Protein AF-A0A1S7FUW1-F1 (afdb_monomer_lite)

InterPro domains:
  IPR016181 Acyl-CoA N-acyltransferase [SSF55729] (1-38)

Sequence (72 aa):
MKEVETYARATGLRFLILETLFESRDFYFKTGFSKLFDEPLSADVEHREAILILYKDLEYSGKIEEAYPDDD

Foldseek 3Di:
DVVVLVVCVVVVHFKDKDKDWPVCVVVVVVVAKDFPDPAFDPDDPPDPTGMTIIMHGSVCPVCPVPPDDPDD

Organism: NCBI:txid1006155

Radius of gyration: 14.43 Å; chains: 1; bounding box: 34×27×40 Å

Secondary structure (DSSP, 8-state):
-HHHHHHHHHTT--EEEEEEEGGGHHHHHHTT-EES-SSPB---TT--S-EEEEEEESSGGGSTTTS-----

Structure (mmCIF, N/CA/C/O backbone):
data_AF-A0A1S7FUW1-F1
#
_entry.id   AF-A0A1S7FUW1-F1
#
loop_
_atom_site.group_PDB
_atom_site.id
_atom_site.type_symbol
_atom_site.label_atom_id
_atom_site.label_alt_id
_atom_site.label_comp_id
_atom_site.label_asym_id
_atom_site.label_entity_id
_atom_site.label_seq_id
_atom_site.pdbx_PDB_ins_code
_atom_site.Cartn_x
_atom_site.Cartn_y
_atom_site.Cartn_z
_atom_site.occupancy
_atom_site.B_iso_or_equiv
_atom_site.auth_seq_id
_atom_site.auth_comp_id
_atom_site.auth_asym_id
_atom_site.auth_atom_id
_atom_site.pdbx_PDB_model_num
ATOM 1 N N . MET A 1 1 ? 1.431 8.523 5.323 1.00 81.06 1 MET A N 1
ATOM 2 C CA . MET A 1 1 ? 0.722 7.223 5.298 1.00 81.06 1 MET A CA 1
ATOM 3 C C . MET A 1 1 ? -0.228 6.977 6.457 1.00 81.06 1 MET A C 1
ATOM 5 O O . MET A 1 1 ? -1.348 6.579 6.174 1.00 81.06 1 MET A O 1
ATOM 9 N N . LYS A 1 2 ? 0.141 7.242 7.720 1.00 83.75 2 LYS A N 1
ATOM 10 C CA . LYS A 1 2 ? -0.744 6.971 8.872 1.00 83.75 2 LYS A CA 1
ATOM 11 C C . LYS A 1 2 ? -2.150 7.579 8.745 1.00 83.75 2 LYS A C 1
ATOM 13 O O . LYS A 1 2 ? -3.118 6.882 9.001 1.00 83.75 2 LYS A O 1
ATOM 18 N N . GLU A 1 3 ? -2.270 8.826 8.286 1.00 89.94 3 GLU A N 1
ATOM 19 C CA . GLU A 1 3 ? -3.579 9.479 8.104 1.00 89.94 3 GLU A CA 1
ATOM 20 C C . GLU A 1 3 ? -4.469 8.759 7.084 1.00 89.94 3 GLU A C 1
ATOM 22 O O . GLU A 1 3 ? -5.623 8.470 7.381 1.00 89.94 3 GLU A O 1
ATOM 27 N N . VAL A 1 4 ? -3.926 8.408 5.913 1.00 89.56 4 VAL A N 1
ATOM 28 C CA . VAL A 1 4 ? -4.665 7.692 4.856 1.00 89.56 4 VAL A CA 1
ATOM 29 C C . VAL A 1 4 ? -5.167 6.342 5.363 1.00 89.56 4 VAL A C 1
ATOM 31 O O . VAL A 1 4 ? -6.320 5.989 5.133 1.00 89.56 4 VAL A O 1
ATOM 34 N N . GLU A 1 5 ? -4.337 5.603 6.101 1.00 89.88 5 GLU A N 1
ATOM 35 C CA . GLU A 1 5 ? -4.757 4.333 6.697 1.00 89.88 5 GLU A CA 1
ATOM 36 C C . GLU A 1 5 ? -5.829 4.518 7.777 1.00 89.88 5 GLU A C 1
ATOM 38 O O . GLU A 1 5 ? -6.742 3.702 7.875 1.00 89.88 5 GLU A O 1
ATOM 43 N N . THR A 1 6 ? -5.740 5.575 8.589 1.00 89.69 6 THR A N 1
ATOM 44 C CA . THR A 1 6 ? -6.770 5.905 9.583 1.00 89.69 6 THR A CA 1
ATOM 45 C C . THR A 1 6 ? -8.109 6.176 8.909 1.00 89.69 6 THR A C 1
ATOM 47 O O . THR A 1 6 ? -9.116 5.598 9.314 1.00 89.69 6 THR A O 1
ATOM 50 N N . TYR A 1 7 ? -8.125 6.996 7.855 1.00 92.31 7 TYR A N 1
ATOM 51 C CA . TYR A 1 7 ? -9.343 7.253 7.089 1.00 92.31 7 TYR A CA 1
ATOM 52 C C . TYR A 1 7 ? -9.891 5.980 6.446 1.00 92.31 7 TYR A C 1
ATOM 54 O O . TYR A 1 7 ? -11.084 5.718 6.555 1.00 92.31 7 TYR A O 1
ATOM 62 N N . ALA A 1 8 ? -9.030 5.162 5.841 1.00 91.06 8 ALA A N 1
ATOM 63 C CA . ALA A 1 8 ? -9.439 3.912 5.214 1.00 91.06 8 ALA A CA 1
ATOM 64 C C . ALA A 1 8 ? -10.069 2.933 6.218 1.00 91.06 8 ALA A C 1
ATOM 66 O O . ALA A 1 8 ? -11.125 2.366 5.947 1.00 91.06 8 ALA A O 1
ATOM 67 N N . ARG A 1 9 ? -9.488 2.794 7.417 1.00 87.88 9 ARG A N 1
ATOM 68 C CA . ARG A 1 9 ? -10.088 1.985 8.491 1.00 87.88 9 ARG A CA 1
ATOM 69 C C . ARG A 1 9 ? -11.423 2.568 8.961 1.00 87.88 9 ARG A C 1
ATOM 71 O O . ARG A 1 9 ? -12.374 1.817 9.155 1.00 87.88 9 ARG A O 1
ATOM 78 N N . ALA A 1 10 ? -11.522 3.891 9.101 1.00 90.06 10 ALA A N 1
ATOM 79 C CA . ALA A 1 10 ? -12.756 4.558 9.523 1.00 90.06 10 ALA A CA 1
ATOM 80 C C . ALA A 1 10 ? -13.909 4.393 8.516 1.00 90.06 10 ALA A C 1
ATOM 82 O O . ALA A 1 10 ? -15.072 4.408 8.915 1.00 90.06 10 ALA A O 1
ATOM 83 N N . THR A 1 11 ? -13.606 4.208 7.229 1.00 91.75 11 THR A N 1
ATOM 84 C CA . THR A 1 11 ? -14.604 3.952 6.180 1.00 91.75 11 THR A CA 1
ATOM 85 C C . THR A 1 11 ? -14.841 2.464 5.908 1.00 91.75 11 THR A C 1
ATOM 87 O O . THR A 1 11 ? -15.608 2.128 5.007 1.00 91.75 11 THR A O 1
ATOM 90 N N . GLY A 1 12 ? -14.224 1.564 6.683 1.00 87.88 12 GLY A N 1
ATOM 91 C CA . GLY A 1 12 ? -14.391 0.116 6.536 1.00 87.88 12 GLY A CA 1
ATOM 92 C C . GLY A 1 12 ? -13.655 -0.481 5.335 1.00 87.88 12 GLY A C 1
ATOM 93 O O . GLY A 1 12 ? -14.003 -1.573 4.885 1.00 87.88 12 GLY A O 1
ATOM 94 N N . LEU A 1 13 ? -12.649 0.211 4.792 1.00 89.81 13 LEU A N 1
ATOM 95 C CA . LEU A 1 13 ? -11.788 -0.360 3.761 1.00 89.81 13 LEU A CA 1
ATOM 96 C C . LEU A 1 13 ? -10.856 -1.402 4.380 1.00 89.81 13 LEU A C 1
ATOM 98 O O . LEU A 1 13 ? -10.190 -1.151 5.383 1.00 89.81 13 LEU A O 1
ATOM 102 N N . ARG A 1 14 ? -10.770 -2.561 3.724 1.00 89.12 14 ARG A N 1
ATOM 103 C CA . ARG A 1 14 ? -9.868 -3.649 4.116 1.00 89.12 14 ARG A CA 1
ATOM 104 C C . ARG A 1 14 ? -8.477 -3.524 3.501 1.00 89.12 14 ARG A C 1
ATOM 106 O O . ARG A 1 14 ? -7.491 -3.891 4.130 1.00 89.12 14 ARG A O 1
ATOM 113 N N . PHE A 1 15 ? -8.389 -3.003 2.281 1.00 90.81 15 PHE A N 1
ATOM 114 C CA . PHE A 1 15 ? -7.140 -2.938 1.531 1.00 90.81 15 PHE A CA 1
ATOM 115 C C . PHE A 1 15 ? -6.843 -1.519 1.067 1.00 90.81 15 PHE A C 1
ATOM 117 O O . PHE A 1 15 ? -7.745 -0.787 0.659 1.00 90.81 15 PHE A O 1
ATOM 124 N N . LEU A 1 16 ? -5.561 -1.168 1.068 1.00 94.00 16 LEU A N 1
ATOM 125 C CA . LEU A 1 16 ? -5.030 -0.099 0.231 1.00 94.00 16 LEU A CA 1
ATOM 126 C C . LEU A 1 16 ? -4.338 -0.734 -0.967 1.00 94.00 16 LEU A C 1
ATOM 128 O O . LEU A 1 16 ? -3.552 -1.658 -0.784 1.00 94.00 16 LEU A O 1
ATOM 132 N N . ILE A 1 17 ? -4.610 -0.230 -2.165 1.00 93.38 17 ILE A N 1
ATOM 133 C CA . ILE A 1 17 ? -3.919 -0.620 -3.396 1.00 93.38 17 ILE A CA 1
ATOM 134 C C . ILE A 1 17 ? -3.375 0.657 -4.021 1.00 93.38 17 ILE A C 1
ATOM 136 O O . ILE A 1 17 ? -4.079 1.666 -4.068 1.00 93.38 17 ILE A O 1
ATOM 140 N N . LEU A 1 18 ? -2.123 0.624 -4.463 1.00 91.44 18 LEU A N 1
ATOM 141 C CA . LEU A 1 18 ? -1.498 1.744 -5.154 1.00 91.44 18 LEU A CA 1
ATOM 142 C C . LEU A 1 18 ? -0.624 1.263 -6.303 1.00 91.44 18 LEU A C 1
ATOM 144 O O . LEU A 1 18 ? -0.072 0.164 -6.271 1.00 91.44 18 LEU A O 1
ATOM 148 N N . GLU A 1 19 ? -0.491 2.131 -7.292 1.00 90.25 19 GLU A N 1
ATOM 149 C CA . GLU A 1 19 ? 0.473 2.013 -8.373 1.00 90.25 19 GLU A CA 1
ATOM 150 C C . GLU A 1 19 ? 1.688 2.888 -8.045 1.00 90.25 19 GLU A C 1
ATOM 152 O O . GLU A 1 19 ? 1.541 4.007 -7.545 1.00 90.25 19 GLU A O 1
ATOM 157 N N . THR A 1 20 ? 2.898 2.379 -8.268 1.00 87.62 20 THR A N 1
ATOM 158 C CA . THR A 1 20 ? 4.126 3.132 -8.008 1.00 87.62 20 THR A CA 1
ATOM 159 C C . THR A 1 20 ? 5.266 2.732 -8.933 1.00 87.62 20 THR A C 1
ATOM 16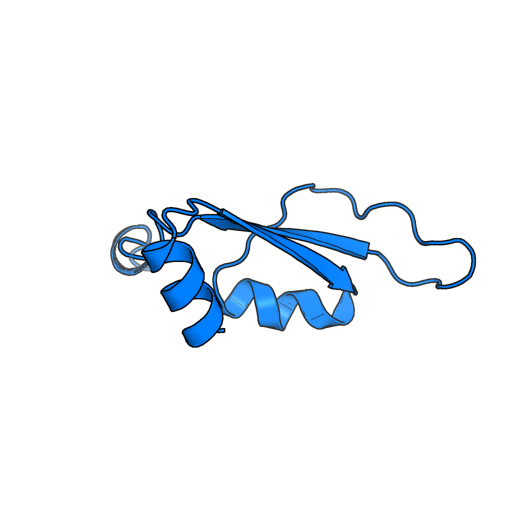1 O O . THR A 1 20 ? 5.308 1.620 -9.460 1.00 87.62 20 THR A O 1
ATOM 164 N N . LEU A 1 21 ? 6.229 3.638 -9.086 1.00 87.44 21 LEU A N 1
ATOM 165 C CA . LEU A 1 21 ? 7.472 3.386 -9.797 1.00 87.44 21 LEU A CA 1
ATOM 166 C C . LEU A 1 21 ? 8.366 2.433 -9.000 1.00 87.44 21 LEU A C 1
ATOM 168 O O . LEU A 1 21 ? 8.418 2.463 -7.765 1.00 87.44 21 LEU A O 1
ATOM 172 N N . PHE A 1 22 ? 9.138 1.620 -9.717 1.00 84.62 22 PHE A N 1
ATOM 173 C CA . PHE A 1 22 ? 10.055 0.646 -9.127 1.00 84.62 22 PHE A CA 1
ATOM 174 C C . PHE A 1 22 ? 11.055 1.254 -8.132 1.00 84.62 22 PHE A C 1
ATOM 176 O O . PHE A 1 22 ? 11.410 0.598 -7.149 1.00 84.62 22 PHE A O 1
ATOM 183 N N . GLU A 1 23 ? 11.499 2.492 -8.356 1.00 86.12 23 GLU A N 1
ATOM 184 C CA . GLU A 1 23 ? 12.421 3.215 -7.467 1.00 86.12 23 GLU A CA 1
ATOM 185 C C . GLU A 1 23 ? 11.816 3.544 -6.096 1.00 86.12 23 GLU A C 1
ATOM 187 O O . GLU A 1 23 ? 12.521 3.575 -5.090 1.00 86.12 23 GLU A O 1
ATOM 192 N N . SER A 1 24 ? 10.496 3.712 -6.029 1.00 89.06 24 SER A N 1
ATOM 193 C CA . SER A 1 24 ? 9.791 4.069 -4.799 1.00 89.06 24 SER A CA 1
ATOM 194 C C . SER A 1 24 ? 9.379 2.848 -3.969 1.00 89.06 24 SER A C 1
ATOM 196 O O . SER A 1 24 ? 8.890 2.999 -2.847 1.00 89.06 24 SER A O 1
ATOM 198 N N . ARG A 1 25 ? 9.584 1.621 -4.473 1.00 87.38 25 ARG A N 1
ATOM 199 C CA . ARG A 1 25 ? 9.073 0.386 -3.849 1.00 87.38 25 ARG A CA 1
ATOM 200 C C . ARG A 1 25 ? 9.545 0.196 -2.406 1.00 87.38 25 ARG A C 1
ATOM 202 O O . ARG A 1 25 ? 8.753 -0.195 -1.554 1.00 87.38 25 ARG A O 1
ATOM 209 N N . ASP A 1 26 ? 10.808 0.514 -2.119 1.00 90.12 26 ASP A N 1
ATOM 210 C CA . ASP A 1 26 ? 11.414 0.237 -0.814 1.00 90.12 26 ASP A CA 1
ATOM 211 C C . ASP A 1 26 ? 10.797 1.119 0.276 1.00 90.12 26 ASP A C 1
ATOM 213 O O . ASP A 1 26 ? 10.657 0.689 1.422 1.00 90.12 26 ASP A O 1
ATOM 217 N N . PHE A 1 27 ? 10.374 2.338 -0.078 1.00 93.00 27 PHE A N 1
ATOM 218 C CA . PHE A 1 27 ? 9.609 3.193 0.824 1.00 93.00 27 PHE A CA 1
ATOM 219 C C . PHE A 1 27 ? 8.277 2.530 1.192 1.00 93.00 27 PHE A C 1
ATOM 221 O O . PHE A 1 27 ? 7.964 2.387 2.373 1.00 93.00 27 PHE A O 1
ATOM 228 N N . TYR A 1 28 ? 7.518 2.064 0.199 1.00 92.12 28 TYR A N 1
ATOM 229 C CA . TYR A 1 28 ? 6.203 1.467 0.430 1.00 92.12 28 TYR A CA 1
ATOM 230 C C . TYR A 1 28 ? 6.284 0.117 1.152 1.00 92.12 28 TYR A C 1
ATOM 232 O O . TYR A 1 28 ? 5.503 -0.117 2.078 1.00 92.12 28 TYR A O 1
ATOM 240 N N . PHE A 1 29 ? 7.269 -0.724 0.830 1.00 89.75 29 PHE A N 1
ATOM 241 C CA . PHE A 1 29 ? 7.520 -1.975 1.551 1.00 89.75 29 PHE A CA 1
ATOM 242 C C . PHE A 1 29 ? 7.805 -1.739 3.035 1.00 89.75 29 PHE A C 1
ATOM 244 O O . PHE A 1 29 ? 7.194 -2.385 3.884 1.00 89.75 29 PHE A O 1
ATOM 251 N N . LYS A 1 30 ? 8.623 -0.733 3.379 1.00 90.81 30 LYS A N 1
ATOM 252 C CA . LYS A 1 30 ? 8.860 -0.343 4.784 1.00 90.81 30 LYS A CA 1
ATOM 253 C C . LYS A 1 30 ? 7.596 0.126 5.503 1.00 90.81 30 LYS A C 1
ATOM 255 O O . LYS A 1 30 ? 7.519 0.052 6.724 1.00 90.81 30 LYS A O 1
ATOM 260 N N . THR A 1 31 ? 6.596 0.605 4.765 1.00 89.25 31 THR A N 1
ATOM 261 C CA . THR A 1 31 ? 5.292 0.985 5.330 1.00 89.25 31 THR A CA 1
ATOM 262 C C . THR A 1 31 ? 4.291 -0.172 5.401 1.00 89.25 31 THR A C 1
ATOM 264 O O . THR A 1 31 ? 3.142 0.049 5.782 1.00 89.25 31 THR A O 1
ATOM 267 N N . GLY A 1 32 ? 4.699 -1.403 5.075 1.00 89.56 32 GLY A N 1
ATOM 268 C CA . GLY A 1 32 ? 3.866 -2.605 5.160 1.00 89.56 32 GLY A CA 1
ATOM 269 C C . GLY A 1 32 ? 3.040 -2.899 3.907 1.00 89.56 32 GLY A C 1
ATOM 270 O O . GLY A 1 32 ? 2.094 -3.678 3.985 1.00 89.56 32 GLY A O 1
ATOM 271 N N . PHE A 1 33 ? 3.355 -2.276 2.769 1.00 92.56 33 PHE A N 1
ATOM 272 C CA . PHE A 1 33 ? 2.822 -2.725 1.484 1.00 92.56 33 PHE A CA 1
ATOM 273 C C . PHE A 1 33 ? 3.582 -3.962 1.000 1.00 92.56 33 PHE A C 1
ATOM 275 O O . PHE A 1 33 ? 4.762 -4.135 1.286 1.00 92.56 33 PHE A O 1
ATOM 282 N N . SER A 1 34 ? 2.903 -4.807 0.241 1.00 91.62 34 SER A N 1
ATOM 283 C CA . SER A 1 34 ? 3.438 -5.988 -0.431 1.00 91.62 34 SER A CA 1
ATOM 284 C C . SER A 1 34 ? 3.128 -5.910 -1.922 1.00 91.62 34 SER A C 1
ATOM 286 O O . SER A 1 34 ? 2.219 -5.189 -2.337 1.00 91.62 34 SER A O 1
ATOM 288 N N . LYS A 1 35 ? 3.892 -6.625 -2.750 1.00 90.38 35 LYS A N 1
ATOM 289 C CA . LYS A 1 35 ? 3.595 -6.721 -4.185 1.00 90.38 35 LYS A CA 1
ATOM 290 C C . LYS A 1 35 ? 2.265 -7.437 -4.392 1.00 90.38 35 LYS A C 1
ATOM 292 O O . LYS A 1 35 ? 2.051 -8.484 -3.793 1.00 90.38 35 LYS A O 1
ATOM 297 N N . LEU A 1 36 ? 1.400 -6.885 -5.241 1.00 87.38 36 LEU A N 1
ATOM 298 C CA . LEU A 1 36 ? 0.175 -7.571 -5.655 1.00 87.38 36 LEU A CA 1
ATOM 299 C C . LEU A 1 36 ? 0.440 -8.557 -6.803 1.00 87.38 36 LEU A C 1
ATOM 301 O O . LEU A 1 36 ? -0.195 -9.603 -6.872 1.00 87.38 36 LEU A O 1
ATO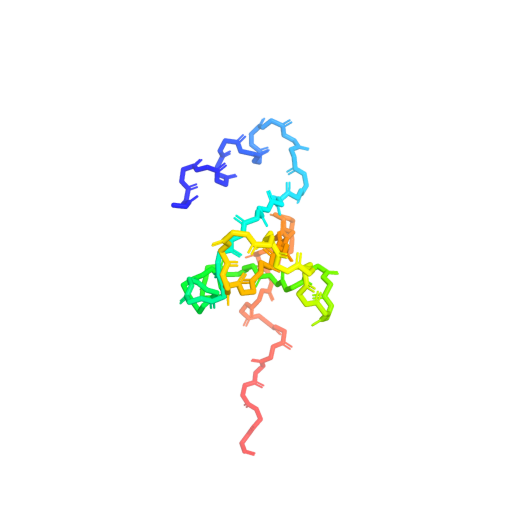M 305 N N . PHE A 1 37 ? 1.399 -8.227 -7.672 1.00 83.81 37 PHE A N 1
ATOM 306 C CA . PHE A 1 37 ? 1.863 -9.068 -8.773 1.00 83.81 37 PHE A CA 1
ATOM 307 C C . PHE A 1 37 ? 3.389 -9.195 -8.725 1.00 83.81 37 PHE A C 1
ATOM 309 O O . PHE A 1 37 ? 4.086 -8.234 -8.382 1.00 83.81 37 PHE A O 1
ATOM 316 N N . ASP A 1 38 ? 3.908 -10.375 -9.064 1.00 77.38 38 ASP A N 1
ATOM 317 C CA . ASP A 1 38 ? 5.352 -10.641 -9.065 1.00 77.38 38 ASP A CA 1
ATOM 318 C C . ASP A 1 38 ? 6.072 -9.923 -10.208 1.00 77.38 38 ASP A C 1
ATOM 320 O O . ASP A 1 38 ? 7.177 -9.395 -10.028 1.00 77.38 38 ASP A O 1
ATOM 324 N N . GLU A 1 39 ? 5.416 -9.870 -11.366 1.00 75.25 39 GLU A N 1
ATOM 325 C CA . GLU A 1 39 ? 5.897 -9.178 -12.551 1.00 75.25 39 GLU A CA 1
ATOM 326 C C . GLU A 1 39 ? 5.423 -7.717 -12.539 1.00 75.25 39 GLU A C 1
ATOM 328 O O . GLU A 1 39 ? 4.244 -7.452 -12.276 1.00 75.25 39 GLU A O 1
ATOM 333 N N . PRO A 1 40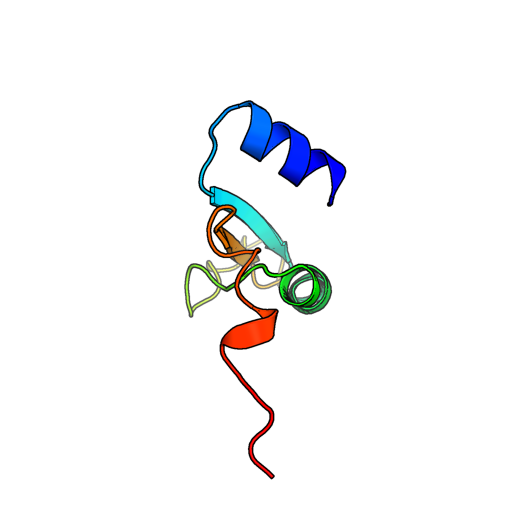 ? 6.315 -6.748 -12.819 1.00 67.81 40 PRO A N 1
ATOM 334 C CA . PRO A 1 40 ? 5.899 -5.375 -13.043 1.00 67.81 40 PRO A CA 1
ATOM 335 C C . PRO A 1 40 ? 4.912 -5.315 -14.204 1.00 67.81 40 PRO A C 1
ATOM 337 O O . PRO A 1 40 ? 5.099 -5.994 -15.217 1.00 67.81 40 PRO A O 1
ATOM 340 N N . LEU A 1 41 ? 3.895 -4.461 -14.089 1.00 69.31 41 LEU A N 1
ATOM 341 C CA . LEU A 1 41 ? 3.087 -4.149 -15.255 1.00 69.31 41 LEU A CA 1
ATOM 342 C C . LEU A 1 41 ? 4.005 -3.486 -16.281 1.00 69.31 41 LEU A C 1
ATOM 344 O O . LEU A 1 41 ? 4.729 -2.539 -15.963 1.00 69.31 41 LEU A O 1
ATOM 348 N N . SER A 1 42 ? 4.024 -4.072 -17.481 1.00 57.91 42 SER A N 1
ATOM 349 C CA . SER A 1 42 ? 4.822 -3.632 -18.623 1.00 57.91 42 SER A CA 1
ATOM 350 C C . SER A 1 42 ? 4.786 -2.114 -18.730 1.00 57.91 42 SER A C 1
ATOM 352 O O . SER A 1 42 ? 3.707 -1.537 -18.849 1.00 57.91 42 SER A O 1
ATOM 354 N N . ALA A 1 43 ? 5.980 -1.522 -18.693 1.00 54.94 43 ALA A N 1
ATOM 355 C CA . ALA A 1 43 ? 6.233 -0.099 -18.810 1.00 54.94 43 ALA A CA 1
ATOM 356 C C . ALA A 1 43 ? 5.359 0.534 -19.898 1.00 54.94 43 ALA A C 1
ATOM 358 O O . ALA A 1 43 ? 5.294 0.035 -21.028 1.00 54.94 43 ALA A O 1
ATOM 359 N N . ASP A 1 44 ? 4.712 1.639 -19.539 1.00 55.78 44 ASP A N 1
ATOM 360 C CA . ASP A 1 44 ? 4.205 2.586 -20.516 1.00 55.78 44 ASP A CA 1
ATOM 361 C C . ASP A 1 44 ? 5.344 2.886 -21.504 1.00 55.78 44 ASP A C 1
ATOM 363 O O . ASP A 1 44 ? 6.479 3.141 -21.099 1.00 55.78 44 ASP A O 1
ATOM 367 N N . VAL A 1 45 ? 5.086 2.777 -22.806 1.00 50.78 45 VAL A N 1
ATOM 368 C CA . VAL A 1 45 ? 6.134 2.782 -23.846 1.00 50.78 45 VAL A CA 1
ATOM 369 C C . VAL A 1 45 ? 6.936 4.098 -23.835 1.00 50.78 45 VAL A C 1
ATOM 371 O O . VAL A 1 45 ? 8.066 4.145 -24.327 1.00 50.78 45 VAL A O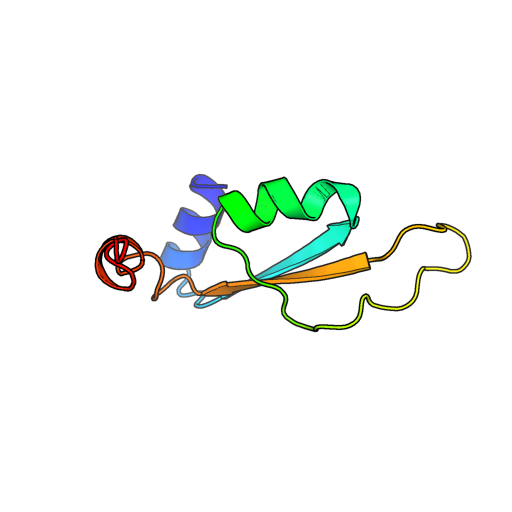 1
ATOM 374 N N . GLU A 1 46 ? 6.392 5.150 -23.216 1.00 55.56 46 GLU A N 1
ATOM 375 C CA . GLU A 1 46 ? 7.047 6.445 -23.015 1.00 55.56 46 GLU A CA 1
ATOM 376 C C . GLU A 1 46 ? 7.950 6.528 -21.770 1.00 55.56 46 GLU A C 1
ATOM 378 O O . GLU A 1 46 ? 8.930 7.276 -21.782 1.00 55.56 46 GLU A O 1
ATOM 383 N N . HIS A 1 47 ? 7.699 5.736 -20.725 1.00 53.50 47 HIS A N 1
ATOM 384 C CA . HIS A 1 47 ? 8.443 5.779 -19.466 1.00 53.50 47 HIS A CA 1
ATOM 385 C C . HIS A 1 47 ? 9.093 4.417 -19.234 1.00 53.50 47 HIS A C 1
ATOM 387 O O . HIS A 1 47 ? 8.439 3.477 -18.805 1.00 53.50 47 HIS A O 1
ATOM 393 N N . ARG A 1 48 ? 10.403 4.302 -19.504 1.00 56.19 48 ARG A N 1
ATOM 394 C CA . ARG A 1 48 ? 11.241 3.084 -19.354 1.00 56.19 48 ARG A CA 1
ATOM 395 C C . ARG A 1 48 ? 11.304 2.496 -17.929 1.00 56.19 48 ARG A C 1
ATOM 397 O O . ARG A 1 48 ? 12.212 1.724 -17.620 1.00 56.19 48 ARG A O 1
ATOM 404 N N . GLU A 1 49 ? 10.395 2.873 -17.048 1.00 64.62 49 GLU A N 1
ATOM 405 C CA . GLU A 1 49 ? 10.390 2.520 -15.642 1.00 64.62 49 GLU A CA 1
ATOM 406 C C . GLU A 1 49 ? 9.328 1.459 -15.374 1.00 64.62 49 GLU A C 1
ATOM 408 O O . GLU A 1 49 ? 8.183 1.546 -15.810 1.00 64.62 49 GLU A O 1
ATOM 413 N N . ALA A 1 50 ? 9.738 0.412 -14.664 1.00 79.19 50 ALA A N 1
ATOM 414 C CA . ALA A 1 50 ? 8.845 -0.661 -14.269 1.00 79.19 50 ALA A CA 1
ATOM 415 C C . ALA A 1 50 ? 7.796 -0.134 -13.276 1.00 79.19 50 ALA A C 1
ATOM 417 O O . ALA A 1 50 ? 8.147 0.460 -12.250 1.00 79.19 50 ALA A O 1
ATOM 418 N N . ILE A 1 51 ? 6.520 -0.384 -13.566 1.00 83.25 51 ILE A N 1
ATOM 419 C CA . ILE A 1 51 ? 5.402 -0.033 -12.691 1.00 83.25 51 ILE A CA 1
ATOM 420 C C . ILE A 1 51 ? 5.058 -1.233 -11.810 1.00 83.25 51 ILE A C 1
ATOM 422 O O . ILE A 1 51 ? 4.932 -2.365 -12.279 1.00 83.25 51 ILE A O 1
ATOM 426 N N . LEU A 1 52 ? 4.895 -0.987 -10.513 1.00 85.94 52 LEU A N 1
ATOM 427 C CA . LEU A 1 52 ? 4.458 -1.978 -9.540 1.00 85.94 52 LEU A CA 1
ATOM 428 C C . LEU A 1 52 ? 3.070 -1.625 -9.024 1.00 85.94 52 LEU A C 1
ATOM 430 O O . LEU A 1 52 ? 2.818 -0.486 -8.632 1.00 85.94 52 LEU A O 1
ATOM 434 N N . ILE A 1 53 ? 2.210 -2.634 -8.924 1.00 90.12 53 ILE A N 1
ATOM 435 C CA . ILE A 1 53 ? 1.002 -2.545 -8.107 1.00 90.12 53 ILE A CA 1
ATOM 436 C C . ILE A 1 53 ? 1.298 -3.174 -6.754 1.00 90.12 53 ILE A C 1
ATOM 438 O O . ILE A 1 53 ? 1.702 -4.337 -6.658 1.00 90.12 53 ILE A O 1
ATOM 442 N N . LEU A 1 54 ? 1.091 -2.388 -5.705 1.00 92.31 54 LEU A N 1
ATOM 443 C CA . LEU A 1 54 ? 1.295 -2.786 -4.324 1.00 92.31 54 LEU A CA 1
ATOM 444 C C . LEU A 1 54 ? -0.034 -2.793 -3.578 1.00 92.31 54 LEU A C 1
ATOM 446 O O . LEU A 1 54 ? -0.917 -1.983 -3.859 1.00 92.31 54 LEU A O 1
ATOM 450 N N . TYR A 1 55 ? -0.154 -3.667 -2.585 1.00 93.88 55 TYR A N 1
ATOM 451 C CA . TYR A 1 55 ? -1.305 -3.711 -1.692 1.00 93.88 55 TYR A CA 1
ATOM 452 C C . TYR A 1 55 ? -0.885 -3.760 -0.223 1.00 93.88 55 TYR A C 1
ATOM 454 O O . TYR A 1 55 ? 0.199 -4.230 0.113 1.00 93.88 55 TYR A O 1
ATOM 462 N N . LYS A 1 56 ? -1.756 -3.290 0.666 1.00 92.88 56 LYS A N 1
ATOM 463 C CA . LYS A 1 56 ? -1.621 -3.425 2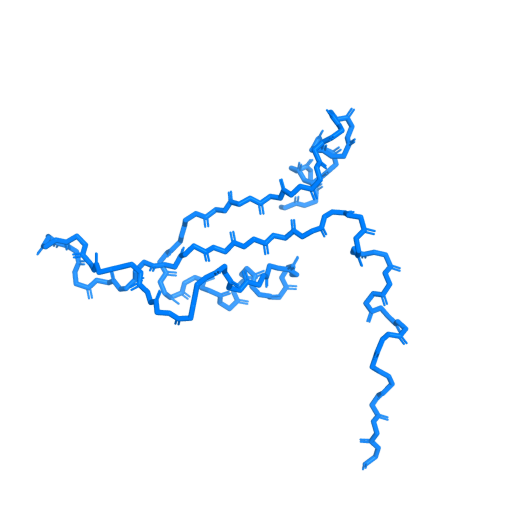.117 1.00 92.88 56 LYS A CA 1
ATOM 464 C C . LYS A 1 56 ? -2.955 -3.850 2.710 1.00 92.88 56 LYS A C 1
ATOM 466 O O . LYS A 1 56 ? -3.961 -3.176 2.493 1.00 92.88 56 LYS A O 1
ATOM 471 N N . ASP A 1 57 ? -2.950 -4.942 3.468 1.00 91.50 57 ASP A N 1
ATOM 472 C CA . ASP A 1 57 ? -4.088 -5.364 4.289 1.00 91.50 57 ASP A CA 1
ATOM 473 C C . ASP A 1 57 ? -4.103 -4.553 5.600 1.00 91.50 57 ASP A C 1
ATOM 475 O O . ASP A 1 57 ? -3.115 -4.508 6.340 1.00 91.50 57 ASP A O 1
ATOM 479 N N . LEU A 1 58 ? -5.213 -3.861 5.861 1.00 88.25 58 LEU A N 1
ATOM 480 C CA . LEU A 1 58 ? -5.389 -2.971 7.010 1.00 88.25 58 LEU A CA 1
ATOM 481 C C . LEU A 1 58 ? -5.845 -3.695 8.284 1.00 88.25 58 LEU A C 1
ATOM 483 O O . LEU A 1 58 ? -5.734 -3.101 9.362 1.00 88.25 58 LEU A O 1
ATOM 487 N N . GLU A 1 59 ? -6.326 -4.937 8.180 1.00 77.38 59 GLU A N 1
ATOM 488 C CA . GLU A 1 59 ? -6.713 -5.780 9.320 1.00 77.38 59 GLU A CA 1
ATOM 489 C C . GLU A 1 59 ? -5.505 -6.531 9.895 1.00 77.38 59 GLU A C 1
ATOM 491 O O . GLU A 1 59 ? -5.390 -6.704 11.108 1.00 77.38 59 GLU A 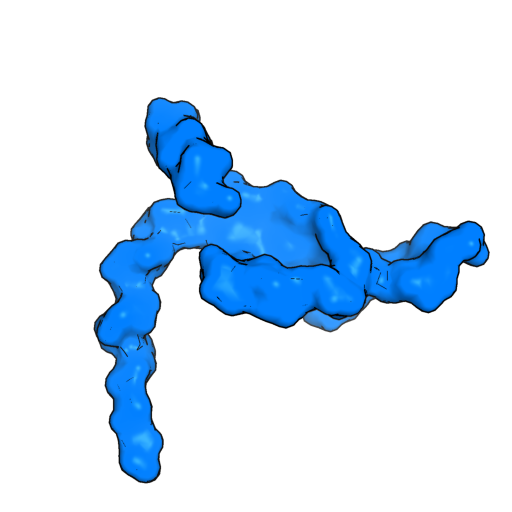O 1
ATOM 496 N N . TYR A 1 60 ? -4.562 -6.936 9.039 1.00 62.03 60 TYR A N 1
ATOM 497 C CA . TYR A 1 60 ? -3.392 -7.725 9.448 1.00 62.03 60 TYR A CA 1
ATOM 498 C C . TYR A 1 60 ? -2.214 -6.887 9.972 1.00 62.03 60 TYR A C 1
ATOM 500 O O . TYR A 1 60 ? -1.260 -7.423 10.538 1.00 62.03 60 TYR A O 1
ATOM 508 N N . SER A 1 61 ? -2.279 -5.556 9.855 1.00 53.47 61 SER A N 1
ATOM 509 C CA . SER A 1 61 ? -1.193 -4.658 10.272 1.00 53.47 61 SER A CA 1
ATOM 510 C C . SER A 1 61 ? -0.979 -4.570 11.792 1.00 53.47 61 SER A C 1
ATOM 512 O O . SER A 1 61 ? -0.078 -3.862 12.225 1.00 53.47 61 SER A O 1
ATOM 514 N N . GLY A 1 62 ? -1.806 -5.243 12.602 1.00 44.66 62 GLY A N 1
ATOM 515 C CA . GLY A 1 62 ? -1.643 -5.349 14.057 1.00 44.66 62 GLY A CA 1
ATOM 516 C C . GLY A 1 62 ? -0.890 -6.597 14.538 1.00 44.66 62 GLY A C 1
ATOM 517 O O . GLY A 1 62 ? -0.652 -6.707 15.732 1.00 44.66 62 GLY A O 1
ATOM 518 N N . LYS A 1 63 ? -0.536 -7.539 13.646 1.00 46.97 63 LYS A N 1
ATOM 519 C CA . LYS A 1 63 ? 0.084 -8.832 14.016 1.00 46.97 63 LYS A CA 1
ATOM 520 C C . LYS A 1 63 ? 1.511 -9.040 13.502 1.00 46.97 63 LYS A C 1
ATOM 522 O O . LYS A 1 63 ? 2.091 -10.098 13.724 1.00 46.97 63 LYS A O 1
ATOM 527 N N . ILE A 1 64 ? 2.088 -8.059 12.809 1.00 47.22 64 ILE A N 1
ATOM 528 C CA . ILE A 1 64 ? 3.427 -8.208 12.212 1.00 47.22 64 ILE A CA 1
ATOM 529 C C . ILE A 1 64 ? 4.539 -8.199 13.280 1.00 47.22 64 ILE A C 1
ATOM 531 O O . ILE A 1 64 ? 5.612 -8.721 13.013 1.00 47.22 64 ILE A O 1
ATOM 535 N N . GLU A 1 65 ? 4.280 -7.725 14.506 1.00 42.66 65 GLU A N 1
ATOM 536 C CA . GLU A 1 65 ? 5.240 -7.870 15.619 1.00 42.66 65 GLU A CA 1
ATOM 537 C C . GLU A 1 65 ? 5.294 -9.293 16.219 1.00 42.66 65 GLU A C 1
ATOM 539 O O . GLU A 1 65 ? 6.229 -9.595 16.949 1.00 42.66 65 GLU A O 1
ATOM 544 N N . GLU A 1 66 ? 4.354 -10.194 15.897 1.00 44.16 66 GLU A N 1
ATOM 545 C CA . GLU A 1 66 ? 4.319 -11.566 16.449 1.00 44.16 66 GLU A CA 1
ATOM 546 C C . GLU A 1 66 ? 4.613 -12.674 15.423 1.00 44.16 66 GLU A C 1
ATOM 548 O O . GLU A 1 66 ? 4.761 -13.834 15.801 1.00 44.16 66 GLU A O 1
ATOM 553 N N . ALA A 1 67 ? 4.672 -12.366 14.123 1.00 43.94 67 ALA A N 1
ATOM 554 C CA . ALA A 1 67 ? 4.697 -13.404 13.086 1.00 43.94 67 ALA A CA 1
ATOM 555 C C . ALA A 1 67 ? 6.099 -13.914 12.709 1.00 43.94 67 ALA A C 1
ATOM 557 O O . ALA A 1 67 ? 6.195 -14.965 12.082 1.00 43.94 67 ALA A O 1
ATOM 558 N N . TYR A 1 68 ? 7.161 -13.200 13.088 1.00 44.84 68 TYR A N 1
ATOM 559 C CA . TYR A 1 68 ? 8.546 -13.624 12.877 1.00 44.84 68 TYR A CA 1
ATOM 560 C C . TYR A 1 68 ? 9.406 -13.165 14.061 1.00 44.84 68 TYR A C 1
ATOM 562 O O . TYR A 1 68 ? 9.936 -12.055 14.016 1.00 44.84 68 TYR A O 1
ATOM 570 N N . PRO A 1 69 ? 9.532 -13.958 15.142 1.00 41.12 69 PRO A N 1
ATOM 571 C CA . PRO A 1 69 ? 10.716 -13.835 15.977 1.00 41.12 69 PRO A CA 1
ATOM 572 C C . PRO A 1 69 ? 11.926 -14.125 15.084 1.00 41.12 69 PRO A C 1
ATOM 574 O O . PRO A 1 69 ? 11.905 -15.090 14.320 1.00 41.12 69 PRO A O 1
ATOM 577 N N . ASP A 1 70 ? 12.929 -13.251 15.127 1.00 45.25 70 ASP A N 1
ATOM 578 C CA . ASP A 1 70 ? 14.243 -13.529 14.560 1.00 45.25 70 ASP A CA 1
ATOM 579 C C . ASP A 1 70 ? 14.699 -14.907 15.077 1.00 45.25 70 ASP A C 1
ATOM 581 O O . ASP A 1 70 ? 14.914 -15.078 16.278 1.00 45.25 70 ASP A O 1
ATOM 585 N N . ASP A 1 71 ? 14.770 -15.901 14.189 1.00 43.19 71 ASP A N 1
ATOM 586 C CA . ASP A 1 71 ? 15.495 -17.140 14.461 1.00 43.19 71 ASP A CA 1
ATOM 587 C C . ASP A 1 71 ? 16.990 -16.832 14.261 1.00 43.19 71 ASP A C 1
ATOM 589 O O . ASP A 1 71 ? 17.383 -16.347 13.195 1.00 43.19 71 ASP A O 1
ATOM 593 N N . ASP A 1 72 ? 17.767 -17.074 15.326 1.00 43.44 72 ASP A N 1
ATOM 594 C CA . ASP A 1 72 ? 19.237 -16.968 15.444 1.00 43.44 72 ASP A CA 1
ATOM 595 C C . ASP A 1 72 ? 20.033 -17.470 14.218 1.00 43.44 72 ASP A C 1
ATOM 597 O O . ASP A 1 72 ? 19.724 -18.564 13.682 1.00 43.44 72 ASP A O 1
#

pLDDT: mean 76.71, std 18.12, range [41.12, 94.0]